Protein AF-A0A558DBM1-F1 (afdb_monomer_lite)

Radius of gyration: 22.98 Å; chains: 1; bounding box: 32×62×67 Å

Secondary structure (DSSP, 8-state):
-----SSS--EEEEEESS------GGG-EETTEE--HHHHHHHHHHTT-EEEEEE-SHHHHHHHHHHHHHTT--EEEGGGGS---HHHHHHHHHHHHHHHHHHHHHHHHH-TTSGGGSS-------HHHHHHHHHHHHHHHHHHHHHTT-

Sequence (150 aa):
MFSFRNNAVKNIIIFTDEPSNGDTTARGTVGGSAVTQSIVDGLLTTNNALYNAVLSGSSTITSIGPLATGHSGQVFNLSLFNTTNAAQITQFVTDFASAKLQETLTFCQLNPTLPECQGNNNVPEPGVLALLGIGIAGLGVLRRRKMTQA

Structure (mmCIF, N/CA/C/O backbone):
data_AF-A0A558DBM1-F1
#
_entry.id   AF-A0A558DBM1-F1
#
loop_
_atom_site.group_PDB
_atom_site.id
_atom_site.type_symbol
_atom_site.label_atom_id
_atom_site.label_alt_id
_atom_site.label_comp_id
_atom_site.label_asym_id
_atom_site.label_entity_id
_atom_site.label_seq_id
_atom_site.pdbx_PDB_ins_code
_atom_site.Cartn_x
_atom_site.Cartn_y
_atom_site.Cartn_z
_atom_site.occupancy
_atom_site.B_iso_or_equiv
_atom_site.auth_seq_id
_atom_site.auth_comp_id
_atom_site.auth_asym_id
_atom_site.auth_atom_id
_atom_site.pdbx_PDB_model_num
ATOM 1 N N . MET A 1 1 ? 11.749 -14.263 11.672 1.00 55.16 1 MET A N 1
ATOM 2 C CA . MET A 1 1 ? 10.408 -14.098 11.074 1.00 55.16 1 MET A CA 1
ATOM 3 C C . MET A 1 1 ? 9.699 -12.998 11.843 1.00 55.16 1 MET A C 1
ATOM 5 O O . MET A 1 1 ? 9.788 -13.001 13.066 1.00 55.16 1 MET A O 1
ATOM 9 N N . PHE A 1 2 ? 9.097 -12.025 11.157 1.00 58.81 2 PHE A N 1
ATOM 10 C CA . PHE A 1 2 ? 8.352 -10.959 11.829 1.00 58.81 2 PHE A CA 1
ATOM 11 C C . PHE A 1 2 ? 7.127 -11.555 12.532 1.00 58.81 2 PHE A C 1
ATOM 13 O O . PHE A 1 2 ? 6.432 -12.385 11.953 1.00 58.81 2 PHE A O 1
ATOM 20 N N . SER A 1 3 ? 6.894 -11.157 13.781 1.00 70.88 3 SER A N 1
ATOM 21 C CA . SER A 1 3 ? 5.700 -11.516 14.546 1.00 70.88 3 SER A CA 1
ATOM 22 C C . SER A 1 3 ? 4.968 -10.227 14.885 1.00 70.88 3 SER A C 1
ATOM 24 O O . SER A 1 3 ? 5.544 -9.326 15.496 1.00 70.88 3 SER A O 1
ATOM 26 N N . PHE A 1 4 ? 3.722 -10.119 14.435 1.00 76.25 4 PHE A N 1
ATOM 27 C CA . PHE A 1 4 ? 2.867 -8.973 14.714 1.00 76.25 4 PHE A CA 1
ATOM 28 C C . PHE A 1 4 ? 1.962 -9.293 15.898 1.00 76.25 4 PHE A C 1
ATOM 30 O O . PHE A 1 4 ? 1.571 -10.439 16.110 1.00 76.25 4 PHE A O 1
ATOM 37 N N . ARG A 1 5 ? 1.584 -8.268 16.663 1.00 79.88 5 ARG A N 1
ATOM 38 C CA . ARG A 1 5 ? 0.522 -8.430 17.658 1.00 79.88 5 ARG A CA 1
ATOM 39 C C . ARG A 1 5 ? -0.779 -8.766 16.928 1.00 79.88 5 ARG A C 1
ATOM 41 O O . ARG A 1 5 ? -1.096 -8.136 15.924 1.00 79.88 5 ARG A O 1
ATOM 48 N N . ASN A 1 6 ? -1.559 -9.691 17.482 1.00 76.50 6 ASN A N 1
ATOM 49 C CA . ASN A 1 6 ? -2.870 -10.068 16.930 1.00 76.50 6 ASN A CA 1
ATOM 50 C C . ASN A 1 6 ? -3.892 -8.924 16.946 1.00 76.50 6 ASN A C 1
ATOM 52 O O . ASN A 1 6 ? -4.935 -9.027 16.323 1.00 76.50 6 ASN A O 1
ATOM 56 N N . ASN A 1 7 ? -3.600 -7.870 17.698 1.00 82.06 7 ASN A N 1
ATOM 57 C CA . ASN A 1 7 ? -4.526 -6.815 18.050 1.00 82.06 7 ASN A CA 1
ATOM 58 C C . ASN A 1 7 ? -3.943 -5.450 17.674 1.00 82.06 7 ASN A C 1
ATOM 60 O O . ASN A 1 7 ? -3.707 -4.587 18.522 1.00 82.06 7 ASN A O 1
ATOM 64 N N . ALA A 1 8 ? -3.540 -5.341 16.415 1.00 84.25 8 ALA A N 1
ATOM 65 C CA . ALA A 1 8 ? -2.897 -4.164 15.869 1.00 84.25 8 ALA A CA 1
ATOM 66 C C . ALA A 1 8 ? -3.242 -4.031 14.389 1.00 84.25 8 ALA A C 1
ATOM 68 O O . ALA A 1 8 ? -3.238 -5.023 13.661 1.00 84.25 8 ALA A O 1
ATOM 69 N N . VAL A 1 9 ? -3.445 -2.790 13.950 1.00 86.81 9 VAL A N 1
ATOM 70 C CA . VAL A 1 9 ? -3.513 -2.462 12.526 1.00 86.81 9 VAL A CA 1
ATOM 71 C C . VAL A 1 9 ? -2.142 -2.734 11.913 1.00 86.81 9 VAL A C 1
ATOM 73 O O . VAL A 1 9 ? -1.135 -2.150 12.324 1.00 86.81 9 VAL A O 1
ATOM 76 N N . LYS A 1 10 ? -2.091 -3.644 10.941 1.00 88.69 10 LYS A N 1
ATOM 77 C CA . LYS A 1 10 ? -0.859 -3.992 10.226 1.00 88.69 10 LYS A CA 1
ATOM 78 C C . LYS A 1 10 ? -0.796 -3.149 8.970 1.00 88.69 10 LYS A C 1
ATOM 80 O O . LYS A 1 10 ? -1.698 -3.209 8.140 1.00 88.69 10 LYS A O 1
ATOM 85 N N . ASN A 1 11 ? 0.267 -2.368 8.845 1.00 89.56 11 ASN A N 1
ATOM 86 C CA . ASN A 1 11 ? 0.460 -1.488 7.710 1.00 89.56 11 ASN A CA 1
ATOM 87 C C . ASN A 1 11 ? 1.867 -1.677 7.145 1.00 89.56 11 ASN A C 1
ATOM 89 O O . ASN A 1 11 ? 2.855 -1.410 7.828 1.00 89.56 11 ASN A O 1
ATOM 93 N N . ILE A 1 12 ? 1.943 -2.195 5.924 1.00 92.56 12 ILE A N 1
ATOM 94 C CA . ILE A 1 12 ? 3.183 -2.567 5.251 1.00 92.56 12 ILE A CA 1
ATOM 95 C C . ILE A 1 12 ? 3.353 -1.666 4.034 1.00 92.56 12 ILE A C 1
ATOM 97 O O . ILE A 1 12 ? 2.405 -1.405 3.293 1.00 92.56 12 ILE A O 1
ATOM 101 N N . ILE A 1 13 ? 4.579 -1.190 3.832 1.00 94.75 13 ILE A N 1
ATOM 102 C CA . ILE A 1 13 ? 4.932 -0.352 2.692 1.00 94.75 13 ILE A CA 1
ATOM 103 C C . ILE A 1 13 ? 6.186 -0.928 2.057 1.00 94.75 13 ILE A C 1
ATOM 105 O O . ILE A 1 13 ? 7.207 -1.068 2.731 1.00 94.75 13 ILE A O 1
ATOM 109 N N . ILE A 1 14 ? 6.105 -1.270 0.775 1.00 93.94 14 ILE A N 1
ATOM 110 C CA . ILE A 1 14 ? 7.265 -1.703 -0.001 1.00 93.94 14 ILE A CA 1
ATOM 111 C C . ILE A 1 14 ? 7.814 -0.538 -0.820 1.00 93.94 14 ILE A C 1
ATOM 113 O O . ILE A 1 14 ? 7.053 0.221 -1.412 1.00 93.94 14 ILE A O 1
ATOM 117 N N . PHE A 1 15 ? 9.137 -0.416 -0.863 1.00 95.06 15 PHE A N 1
ATOM 118 C CA . PHE A 1 15 ? 9.854 0.512 -1.731 1.00 95.06 15 PHE A CA 1
ATOM 119 C C . PHE A 1 15 ? 10.758 -0.319 -2.624 1.00 95.06 15 PHE A C 1
ATOM 121 O O . PHE A 1 15 ? 11.657 -0.992 -2.116 1.00 95.06 15 PHE A O 1
ATOM 128 N N . THR A 1 16 ? 10.501 -0.321 -3.928 1.00 94.12 16 THR A N 1
ATOM 129 C CA . THR A 1 16 ? 11.351 -1.048 -4.871 1.00 94.12 16 THR A CA 1
ATOM 130 C C . THR A 1 16 ? 11.157 -0.557 -6.298 1.00 94.12 16 THR A C 1
ATOM 132 O O . THR A 1 16 ? 10.055 -0.211 -6.718 1.00 94.12 16 THR A O 1
ATOM 135 N N . ASP A 1 17 ? 12.248 -0.528 -7.042 1.00 94.19 17 ASP A N 1
ATOM 136 C CA . ASP A 1 17 ? 12.300 -0.310 -8.480 1.00 94.19 17 ASP A CA 1
ATOM 137 C C . ASP A 1 17 ? 12.358 -1.623 -9.273 1.00 94.19 17 ASP A C 1
ATOM 139 O O . ASP A 1 17 ? 12.294 -1.585 -10.499 1.00 94.19 17 ASP A O 1
ATOM 143 N N . GLU A 1 18 ? 12.375 -2.778 -8.603 1.00 93.50 18 GLU A N 1
ATOM 144 C CA . GLU A 1 18 ? 12.559 -4.094 -9.218 1.00 93.50 18 GLU A CA 1
ATOM 145 C C . GLU A 1 18 ? 11.310 -4.986 -9.075 1.00 93.50 18 GLU A C 1
ATOM 147 O O . GLU A 1 18 ? 10.688 -5.026 -8.007 1.00 93.50 18 GLU A O 1
ATOM 152 N N . PRO A 1 19 ? 10.924 -5.741 -10.123 1.00 91.31 19 PRO A N 1
ATOM 153 C CA . PRO A 1 19 ? 9.845 -6.717 -10.024 1.00 91.31 19 PRO A CA 1
ATOM 154 C C . PRO A 1 19 ? 10.264 -7.912 -9.155 1.00 91.31 19 PRO A C 1
ATOM 156 O O . PRO A 1 19 ? 11.452 -8.139 -8.907 1.00 91.31 19 PRO A O 1
ATOM 159 N N . SER A 1 20 ? 9.297 -8.748 -8.753 1.00 85.56 20 SER A N 1
ATOM 160 C CA . SER A 1 20 ? 9.654 -10.054 -8.182 1.00 85.56 20 SER A CA 1
ATOM 161 C C . SER A 1 20 ? 10.447 -10.869 -9.214 1.00 85.56 20 SER A C 1
ATOM 163 O O . SER A 1 20 ? 10.029 -11.011 -10.365 1.00 85.56 20 SER A O 1
ATOM 165 N N . ASN A 1 21 ? 11.614 -11.388 -8.819 1.00 76.50 21 ASN A N 1
ATOM 166 C CA . ASN A 1 21 ? 12.605 -11.968 -9.730 1.00 76.50 21 ASN A CA 1
ATOM 167 C C . ASN A 1 21 ? 12.955 -13.435 -9.425 1.00 76.50 21 ASN A C 1
ATOM 169 O O . ASN A 1 21 ? 14.112 -13.855 -9.508 1.00 76.50 21 ASN A O 1
ATOM 173 N N . GLY A 1 22 ? 11.935 -14.243 -9.140 1.00 64.31 22 GLY A N 1
ATOM 174 C CA . GLY A 1 22 ? 12.073 -15.692 -9.014 1.00 64.31 22 GLY A CA 1
ATOM 175 C C . GLY A 1 22 ? 11.942 -16.136 -7.571 1.00 64.31 22 GLY A C 1
ATOM 176 O O . GLY A 1 22 ? 12.935 -16.425 -6.892 1.00 64.31 22 GLY A O 1
ATOM 177 N N . ASP A 1 23 ? 10.681 -16.215 -7.152 1.00 76.56 23 ASP A N 1
ATOM 178 C CA . ASP A 1 23 ? 10.209 -16.788 -5.900 1.00 76.56 23 ASP A CA 1
ATOM 179 C C . ASP A 1 23 ? 10.691 -18.242 -5.811 1.00 76.56 23 ASP A C 1
ATOM 181 O O . ASP A 1 23 ? 10.055 -19.183 -6.283 1.00 76.56 23 ASP A O 1
ATOM 185 N N . THR A 1 24 ? 11.881 -18.423 -5.246 1.00 85.94 24 THR A N 1
ATOM 186 C CA . THR A 1 24 ? 12.539 -19.718 -5.067 1.00 85.94 24 THR A CA 1
ATOM 187 C C . THR A 1 24 ? 12.673 -20.003 -3.584 1.00 85.94 24 THR A C 1
ATOM 189 O O . THR A 1 24 ? 12.835 -19.093 -2.771 1.00 85.94 24 THR A O 1
ATOM 192 N N . THR A 1 25 ? 12.667 -21.282 -3.217 1.00 86.25 25 THR A N 1
ATOM 193 C CA . THR A 1 25 ? 12.829 -21.700 -1.817 1.00 86.25 25 THR A CA 1
ATOM 194 C C . THR A 1 25 ? 14.162 -21.238 -1.222 1.00 86.25 25 THR A C 1
ATOM 196 O O . THR A 1 25 ? 14.245 -20.985 -0.023 1.00 86.25 25 THR A O 1
ATOM 199 N N . ALA A 1 26 ? 15.185 -21.045 -2.062 1.00 85.56 26 ALA A N 1
ATOM 200 C CA . ALA A 1 26 ? 16.486 -20.507 -1.670 1.00 85.56 26 ALA A CA 1
ATOM 201 C C . ALA A 1 26 ? 16.434 -19.042 -1.192 1.00 85.56 26 ALA A C 1
ATOM 203 O O . ALA A 1 26 ? 17.294 -18.627 -0.419 1.00 85.56 26 ALA A O 1
ATOM 204 N N . ARG A 1 27 ? 15.442 -18.257 -1.635 1.00 81.25 27 ARG A N 1
ATOM 205 C CA . ARG A 1 27 ? 15.264 -16.841 -1.259 1.00 81.25 27 ARG A CA 1
ATOM 206 C C . ARG A 1 27 ? 14.294 -16.644 -0.092 1.00 81.25 27 ARG A C 1
ATOM 208 O O . ARG A 1 27 ? 14.179 -15.540 0.430 1.00 81.25 27 ARG A O 1
ATOM 215 N N . GLY A 1 28 ? 13.620 -17.709 0.329 1.00 83.06 28 GLY A N 1
ATOM 216 C CA . GLY A 1 28 ? 12.681 -17.701 1.441 1.00 83.06 28 GLY A CA 1
ATOM 217 C C . GLY A 1 28 ? 11.563 -18.708 1.228 1.00 83.06 28 GLY A C 1
ATOM 218 O O . GLY A 1 28 ? 11.233 -19.070 0.098 1.00 83.06 28 GLY A O 1
ATOM 219 N N . THR A 1 29 ? 10.961 -19.155 2.329 1.00 86.81 29 THR A N 1
ATOM 220 C CA . THR A 1 29 ? 9.786 -20.024 2.272 1.00 86.81 29 THR A CA 1
ATOM 221 C C . THR A 1 29 ? 8.715 -19.621 3.272 1.00 86.81 29 THR A C 1
ATOM 223 O O . THR A 1 29 ? 9.009 -19.100 4.349 1.00 86.81 29 THR A O 1
ATOM 226 N N . VAL A 1 30 ? 7.465 -19.908 2.918 1.00 85.56 30 VAL A N 1
ATOM 227 C CA . VAL A 1 30 ? 6.305 -19.892 3.816 1.00 85.56 30 VAL A CA 1
ATOM 228 C C . VAL A 1 30 ? 5.699 -21.288 3.754 1.00 85.56 30 VAL A C 1
ATOM 230 O O . VAL A 1 30 ? 5.342 -21.767 2.680 1.00 85.56 30 VAL A O 1
ATOM 233 N N . GLY A 1 31 ? 5.666 -21.990 4.889 1.00 85.62 31 GLY A N 1
ATOM 234 C CA . GLY A 1 31 ? 5.221 -23.389 4.923 1.00 85.62 31 GLY A CA 1
ATOM 235 C C . GLY A 1 31 ? 6.060 -24.324 4.038 1.00 85.62 31 GLY A C 1
ATOM 236 O O . GLY A 1 31 ? 5.526 -25.270 3.472 1.00 85.62 31 GLY A O 1
ATOM 237 N N . GLY A 1 32 ? 7.354 -24.030 3.854 1.00 86.75 32 GLY A N 1
ATOM 238 C CA . GLY A 1 32 ? 8.263 -24.811 3.003 1.00 86.75 32 GLY A CA 1
ATOM 239 C C . GLY A 1 32 ? 8.134 -24.555 1.495 1.00 86.75 32 GLY A C 1
ATOM 240 O O . GLY A 1 32 ? 8.963 -25.040 0.730 1.00 86.75 32 GLY A O 1
ATOM 241 N N . SER A 1 33 ? 7.153 -23.758 1.063 1.00 88.31 33 SER A N 1
ATOM 242 C CA . SER A 1 33 ? 6.980 -23.354 -0.338 1.00 88.31 33 SER A CA 1
ATOM 243 C C . SER A 1 33 ? 7.671 -22.025 -0.614 1.00 88.31 33 SER A C 1
ATOM 245 O O . SER A 1 33 ? 7.741 -21.171 0.270 1.00 88.31 33 SER A O 1
ATOM 247 N N . ALA A 1 34 ? 8.171 -21.837 -1.835 1.00 89.81 34 ALA A N 1
ATOM 248 C CA . ALA A 1 34 ? 8.728 -20.558 -2.259 1.00 89.81 34 ALA A CA 1
ATOM 249 C C . ALA A 1 34 ? 7.677 -19.441 -2.163 1.00 89.81 34 ALA A C 1
ATOM 251 O O . ALA A 1 34 ? 6.496 -19.689 -2.393 1.00 89.81 34 ALA A O 1
ATOM 252 N N . VAL A 1 35 ? 8.095 -18.227 -1.804 1.00 88.44 35 VAL A N 1
ATOM 253 C CA . VAL A 1 35 ? 7.177 -17.114 -1.511 1.00 88.44 35 VAL A CA 1
ATOM 254 C C . VAL A 1 35 ? 6.633 -16.509 -2.799 1.00 88.44 35 VAL A C 1
ATOM 256 O O . VAL A 1 35 ? 7.181 -15.539 -3.294 1.00 88.44 35 VAL A O 1
ATOM 259 N N . THR A 1 36 ? 5.562 -17.080 -3.343 1.00 87.81 36 THR A N 1
ATOM 260 C CA . THR A 1 36 ? 4.906 -16.546 -4.542 1.00 87.81 36 THR A CA 1
ATOM 261 C C . THR A 1 36 ? 4.065 -15.309 -4.240 1.00 87.81 36 THR A C 1
ATOM 263 O O . THR A 1 36 ? 3.618 -15.108 -3.108 1.00 87.81 36 THR A O 1
ATOM 266 N N . GLN A 1 37 ? 3.743 -14.523 -5.270 1.00 87.12 37 GLN A N 1
ATOM 267 C CA . GLN A 1 37 ? 2.784 -13.418 -5.150 1.00 87.12 37 GLN A CA 1
ATOM 268 C C . GLN A 1 37 ? 1.443 -13.857 -4.534 1.00 87.12 37 GLN A C 1
ATOM 270 O O . GLN A 1 37 ? 0.914 -13.156 -3.679 1.00 87.12 37 GLN A O 1
ATOM 275 N N . SER A 1 38 ? 0.926 -15.037 -4.895 1.00 89.25 38 SER A N 1
ATOM 276 C CA . SER A 1 38 ? -0.311 -15.585 -4.314 1.00 89.25 38 SER A CA 1
ATOM 277 C C . SER A 1 38 ? -0.174 -15.919 -2.824 1.00 89.25 38 SER A C 1
ATOM 279 O O . SER A 1 38 ? -1.123 -15.745 -2.063 1.00 89.25 38 SER A O 1
ATOM 281 N N . ILE A 1 39 ? 1.004 -16.367 -2.383 1.00 90.56 39 ILE A N 1
ATOM 282 C CA . ILE A 1 39 ? 1.269 -16.590 -0.958 1.00 90.56 39 ILE A CA 1
ATOM 283 C C . ILE A 1 39 ? 1.295 -15.256 -0.211 1.00 90.56 39 ILE A C 1
ATOM 285 O O . ILE A 1 39 ? 0.717 -15.159 0.868 1.00 90.56 39 ILE A O 1
ATOM 289 N N . VAL A 1 40 ? 1.935 -14.227 -0.773 1.00 90.81 40 VAL A N 1
ATOM 290 C CA . VAL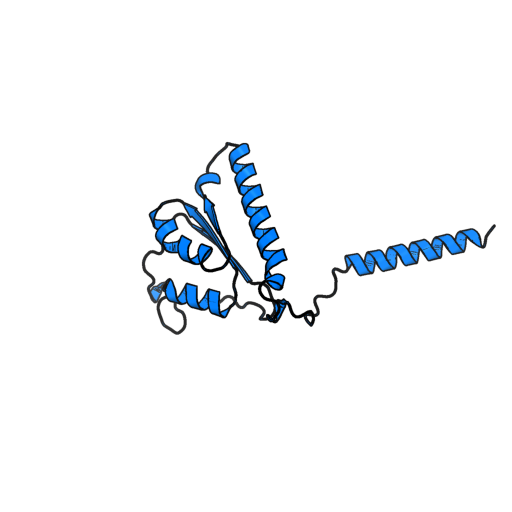 A 1 40 ? 1.943 -12.884 -0.171 1.00 90.81 40 VAL A CA 1
ATOM 291 C C . VAL A 1 40 ? 0.522 -12.328 -0.083 1.00 90.81 40 VAL A C 1
ATOM 293 O O . VAL A 1 40 ? 0.120 -11.880 0.986 1.00 90.81 40 VAL A O 1
ATOM 296 N N . ASP A 1 41 ? -0.251 -12.429 -1.161 1.00 92.75 41 ASP A N 1
ATOM 297 C CA . ASP A 1 41 ? -1.662 -12.038 -1.232 1.00 92.75 41 ASP A CA 1
ATOM 298 C C . ASP A 1 41 ? -2.505 -12.723 -0.139 1.00 92.75 41 ASP A C 1
ATOM 300 O O . ASP A 1 41 ? -3.130 -12.063 0.693 1.00 92.75 41 ASP A O 1
ATOM 304 N N . GLY A 1 42 ? -2.411 -14.052 -0.033 1.00 92.50 42 GLY A N 1
ATOM 305 C CA . GLY A 1 42 ? -3.106 -14.816 1.003 1.00 92.50 42 GLY A CA 1
ATOM 306 C C . GLY A 1 42 ? -2.670 -14.451 2.426 1.00 92.50 42 GLY A C 1
ATOM 307 O O . GLY A 1 42 ? -3.502 -14.404 3.336 1.00 92.50 42 GLY A O 1
ATOM 308 N N . LEU A 1 43 ? -1.383 -14.152 2.642 1.00 90.38 43 LEU A N 1
ATOM 309 C CA . LEU A 1 43 ? -0.877 -13.698 3.939 1.00 90.38 43 LEU A CA 1
ATOM 310 C C . LEU A 1 43 ? -1.412 -12.315 4.310 1.00 90.38 43 LEU A C 1
ATOM 312 O O . LEU A 1 43 ? -1.792 -12.120 5.466 1.00 90.38 43 LEU A O 1
ATOM 316 N N . LEU A 1 44 ? -1.448 -11.375 3.364 1.00 91.69 44 LEU A N 1
ATOM 317 C CA . LEU A 1 44 ? -1.996 -10.036 3.572 1.00 91.69 44 LEU A CA 1
ATOM 318 C C . LEU A 1 44 ? -3.494 -10.111 3.900 1.00 91.69 44 LEU A C 1
ATOM 320 O O . LEU A 1 44 ? -3.917 -9.542 4.908 1.00 91.69 44 LEU A O 1
ATOM 324 N N . THR A 1 45 ? -4.251 -10.909 3.142 1.00 91.56 45 THR A N 1
ATOM 325 C CA . THR A 1 45 ? -5.680 -11.172 3.378 1.00 91.56 45 THR A CA 1
ATOM 326 C C . THR A 1 45 ? -5.924 -11.794 4.753 1.00 91.56 45 THR A C 1
ATOM 328 O O . THR A 1 45 ? -6.696 -11.267 5.551 1.00 91.56 45 THR A O 1
ATOM 331 N N . THR A 1 46 ? -5.217 -12.879 5.087 1.00 89.31 46 THR A N 1
ATOM 332 C CA . THR A 1 46 ? -5.370 -13.579 6.380 1.00 89.31 46 THR A CA 1
ATOM 333 C C . THR A 1 46 ? -5.085 -12.658 7.565 1.00 89.31 46 THR A C 1
ATOM 335 O O . THR A 1 46 ? -5.635 -12.827 8.651 1.00 89.31 46 THR A O 1
ATOM 338 N N . ASN A 1 47 ? -4.201 -11.679 7.373 1.00 86.69 47 ASN A N 1
ATOM 339 C CA . ASN A 1 47 ? -3.791 -10.763 8.422 1.00 86.69 47 ASN A CA 1
ATOM 340 C C . ASN A 1 47 ? -4.564 -9.446 8.451 1.00 86.69 47 ASN A C 1
ATOM 342 O O . ASN A 1 47 ? -4.255 -8.642 9.334 1.00 86.69 47 ASN A O 1
ATOM 346 N N . ASN A 1 48 ? -5.503 -9.233 7.526 1.00 87.12 48 ASN A N 1
ATOM 347 C CA . ASN A 1 48 ? -6.148 -7.949 7.261 1.00 87.12 48 ASN A CA 1
ATOM 348 C C . ASN A 1 48 ? -5.143 -6.783 7.198 1.00 87.12 48 ASN A C 1
ATOM 350 O O . ASN A 1 48 ? -5.308 -5.744 7.839 1.00 87.12 48 ASN A O 1
ATOM 354 N N . ALA A 1 49 ? -4.029 -7.005 6.498 1.00 90.25 49 ALA A N 1
ATOM 355 C CA . ALA A 1 49 ? -2.938 -6.046 6.431 1.00 90.25 49 ALA A CA 1
ATOM 356 C C . ALA A 1 49 ? -3.179 -5.013 5.327 1.00 90.25 49 ALA A C 1
ATOM 358 O O . ALA A 1 49 ? -3.455 -5.369 4.185 1.00 90.25 49 ALA A O 1
ATOM 359 N N . LEU A 1 50 ? -2.984 -3.739 5.661 1.00 92.88 50 LEU A N 1
ATOM 360 C CA . LEU A 1 50 ? -2.877 -2.663 4.683 1.00 92.88 50 LEU A CA 1
ATOM 361 C C . LEU A 1 50 ? -1.536 -2.784 3.958 1.00 92.88 50 LEU A C 1
ATOM 363 O O . LEU A 1 50 ? -0.491 -2.889 4.611 1.00 92.88 50 LEU A O 1
ATOM 367 N N . TYR A 1 51 ? -1.551 -2.733 2.627 1.00 95.00 51 TYR A N 1
ATOM 368 C CA . TYR A 1 51 ? -0.336 -2.835 1.819 1.00 95.00 51 TYR A CA 1
ATOM 369 C C . TYR A 1 51 ? -0.242 -1.691 0.818 1.00 95.00 51 TYR A C 1
ATOM 371 O O . TYR A 1 51 ? -1.071 -1.557 -0.072 1.00 95.00 51 TYR A O 1
ATOM 379 N N . ASN A 1 52 ? 0.785 -0.861 0.954 1.00 96.38 52 ASN A N 1
ATOM 380 C CA . ASN A 1 52 ? 1.093 0.208 0.010 1.00 96.38 52 ASN A CA 1
ATOM 381 C C . ASN A 1 52 ? 2.409 -0.076 -0.702 1.00 96.38 52 ASN A C 1
ATOM 383 O O . ASN A 1 52 ? 3.301 -0.725 -0.153 1.00 96.38 52 ASN A O 1
ATOM 387 N N . ALA A 1 53 ? 2.555 0.453 -1.909 1.00 96.56 53 ALA A N 1
ATOM 388 C CA . ALA A 1 53 ? 3.756 0.251 -2.698 1.00 96.56 53 ALA A CA 1
ATOM 389 C C . ALA A 1 53 ? 4.272 1.576 -3.249 1.00 96.56 53 ALA A C 1
ATOM 391 O O . ALA A 1 53 ? 3.515 2.376 -3.782 1.00 96.56 53 ALA A O 1
ATOM 392 N N . VAL A 1 54 ? 5.571 1.811 -3.132 1.00 96.19 54 VAL A N 1
ATOM 393 C CA . VAL A 1 54 ? 6.269 2.937 -3.745 1.00 96.19 54 VAL A CA 1
ATOM 394 C C . VAL A 1 54 ? 7.186 2.351 -4.806 1.00 96.19 54 VAL A C 1
ATOM 396 O O . VAL A 1 54 ? 8.218 1.760 -4.487 1.00 96.19 54 VAL A O 1
ATOM 399 N N . LEU A 1 55 ? 6.751 2.446 -6.061 1.00 96.44 55 LEU A N 1
ATOM 400 C CA . LEU A 1 55 ? 7.305 1.690 -7.181 1.00 96.44 55 LEU A CA 1
ATOM 401 C C . LEU A 1 55 ? 7.732 2.610 -8.323 1.00 96.44 55 LEU A C 1
ATOM 403 O O . LEU A 1 55 ? 7.181 3.696 -8.512 1.00 96.44 55 LEU A O 1
ATOM 407 N N . SER A 1 56 ? 8.674 2.144 -9.134 1.00 94.94 56 SER A N 1
ATOM 408 C CA . SER A 1 56 ? 9.000 2.745 -10.430 1.00 94.94 56 SER A CA 1
ATOM 409 C C . SER A 1 56 ? 9.179 1.672 -11.494 1.00 94.94 56 SER A C 1
ATOM 411 O O . SER A 1 56 ? 9.615 0.568 -11.193 1.00 94.94 56 SER A O 1
ATOM 413 N N . GLY A 1 57 ? 8.876 2.019 -12.746 1.00 94.81 57 GLY A N 1
ATOM 414 C CA . GLY A 1 57 ? 8.968 1.095 -13.877 1.00 94.81 57 GLY A CA 1
ATOM 415 C C . GLY A 1 57 ? 7.708 0.245 -14.061 1.00 94.81 57 GLY A C 1
ATOM 416 O O . GLY A 1 57 ? 7.076 -0.208 -13.107 1.00 94.81 57 GLY A O 1
ATOM 417 N N . SER A 1 58 ? 7.315 0.033 -15.318 1.00 95.56 58 SER A N 1
ATOM 418 C CA . SER A 1 58 ? 6.075 -0.673 -15.668 1.00 95.56 58 SER A CA 1
ATOM 419 C C . SER A 1 58 ? 6.091 -2.153 -15.275 1.00 95.56 58 SER A C 1
ATOM 421 O O . SER A 1 58 ? 5.066 -2.673 -14.835 1.00 95.56 58 SER A O 1
ATOM 423 N N . SER A 1 59 ? 7.239 -2.826 -15.386 1.00 94.75 59 SER A N 1
ATOM 424 C CA . SER A 1 59 ? 7.424 -4.224 -14.972 1.00 94.75 59 SER A CA 1
ATOM 425 C C . SER A 1 59 ? 7.194 -4.401 -13.471 1.00 94.75 59 SER A C 1
ATOM 427 O O . SER A 1 59 ? 6.415 -5.259 -13.058 1.00 94.75 59 SER A O 1
ATOM 429 N N . THR A 1 60 ? 7.812 -3.545 -12.661 1.00 95.62 60 THR A N 1
ATOM 430 C CA . THR A 1 60 ? 7.691 -3.539 -11.201 1.00 95.62 60 THR A CA 1
ATOM 431 C C . THR A 1 60 ? 6.264 -3.237 -10.759 1.00 95.62 60 THR A C 1
ATOM 433 O O . THR A 1 60 ? 5.703 -3.964 -9.938 1.00 95.62 60 THR A O 1
ATOM 436 N N . ILE A 1 61 ? 5.625 -2.228 -11.366 1.00 95.81 61 ILE A N 1
ATOM 437 C CA . ILE A 1 61 ? 4.216 -1.901 -11.100 1.00 95.81 61 ILE A CA 1
ATOM 438 C C . ILE A 1 61 ? 3.302 -3.075 -11.468 1.00 95.81 61 ILE A C 1
ATOM 440 O O . ILE A 1 61 ? 2.404 -3.399 -10.700 1.00 95.81 61 ILE A O 1
ATOM 444 N N . THR A 1 62 ? 3.540 -3.751 -12.592 1.00 95.12 62 THR A N 1
ATOM 445 C CA . THR A 1 62 ? 2.736 -4.919 -12.996 1.00 95.12 62 THR A CA 1
ATOM 446 C C . THR A 1 62 ? 2.910 -6.090 -12.027 1.00 95.12 62 THR A C 1
ATOM 448 O O . THR A 1 62 ? 1.947 -6.790 -11.729 1.00 95.12 62 THR A O 1
ATOM 451 N N . SER A 1 63 ? 4.125 -6.289 -11.509 1.00 93.38 63 SER A N 1
ATOM 452 C CA . SER A 1 63 ? 4.442 -7.382 -10.588 1.00 93.38 63 SER A CA 1
ATOM 453 C C . SER A 1 63 ? 3.879 -7.160 -9.180 1.00 93.38 63 SER A C 1
ATOM 455 O O . SER A 1 63 ? 3.325 -8.086 -8.597 1.00 93.38 63 SER A O 1
ATOM 457 N N . ILE A 1 64 ? 4.008 -5.954 -8.622 1.00 94.50 64 ILE A N 1
ATOM 458 C CA . ILE A 1 64 ? 3.744 -5.695 -7.193 1.00 94.50 64 ILE A CA 1
ATOM 459 C C . ILE A 1 64 ? 2.508 -4.814 -6.985 1.00 94.50 64 ILE A C 1
ATOM 461 O O . ILE A 1 64 ? 1.806 -4.955 -5.985 1.00 94.50 64 ILE A O 1
ATOM 465 N N . GLY A 1 65 ? 2.195 -3.933 -7.937 1.00 96.31 65 GLY A N 1
ATOM 466 C CA . GLY A 1 65 ? 1.075 -2.994 -7.853 1.00 96.31 65 GLY A CA 1
ATOM 467 C C . GLY A 1 65 ? -0.279 -3.639 -7.530 1.00 96.31 65 GLY A C 1
ATOM 468 O O . GLY A 1 65 ? -0.971 -3.109 -6.659 1.00 96.31 65 GLY A O 1
ATOM 469 N N . PRO A 1 66 ? -0.644 -4.796 -8.125 1.00 95.81 66 PRO A N 1
ATOM 470 C CA . PRO A 1 66 ? -1.889 -5.487 -7.789 1.00 95.81 66 PRO A CA 1
ATOM 471 C C . PRO A 1 66 ? -2.015 -5.889 -6.313 1.00 95.81 66 PRO A C 1
ATOM 473 O O . PRO A 1 66 ? -3.124 -5.898 -5.788 1.00 95.81 66 PRO A O 1
ATOM 476 N N . LEU A 1 67 ? -0.904 -6.175 -5.616 1.00 95.25 67 LEU A N 1
ATOM 477 C CA . LEU A 1 67 ? -0.949 -6.468 -4.178 1.00 95.25 67 LEU A CA 1
ATOM 478 C C . LEU A 1 67 ? -1.367 -5.235 -3.369 1.00 95.25 67 LEU A C 1
ATOM 480 O O . LEU A 1 67 ? -2.092 -5.375 -2.389 1.00 95.25 67 LEU A O 1
ATOM 484 N N . ALA A 1 68 ? -0.935 -4.037 -3.778 1.00 96.00 68 ALA A N 1
ATOM 485 C CA . ALA A 1 68 ? -1.295 -2.794 -3.099 1.00 96.00 68 ALA A CA 1
ATOM 486 C C . ALA A 1 68 ? -2.756 -2.422 -3.323 1.00 96.00 68 ALA A C 1
ATOM 488 O O . ALA A 1 68 ? -3.498 -2.213 -2.363 1.00 96.00 68 ALA A O 1
ATOM 489 N N . THR A 1 69 ? -3.196 -2.416 -4.580 1.00 95.25 69 THR A N 1
ATOM 490 C CA . THR A 1 69 ? -4.586 -2.081 -4.907 1.00 95.25 69 THR A CA 1
ATOM 491 C C . THR A 1 69 ? -5.578 -3.141 -4.421 1.00 95.25 69 THR A C 1
ATOM 493 O O . THR A 1 69 ? -6.730 -2.806 -4.152 1.00 95.25 69 THR A O 1
ATOM 496 N N . GLY A 1 70 ? -5.140 -4.394 -4.247 1.00 94.50 70 GLY A N 1
ATOM 497 C CA . GLY A 1 70 ? -5.934 -5.479 -3.664 1.00 94.50 70 GLY A CA 1
ATOM 498 C C . GLY A 1 70 ? -6.088 -5.431 -2.138 1.00 94.50 70 GLY A C 1
ATOM 499 O O . GLY A 1 70 ? -7.016 -6.037 -1.614 1.00 94.50 70 GLY A O 1
ATOM 500 N N . HIS A 1 71 ? -5.238 -4.687 -1.418 1.00 93.44 71 HIS A N 1
ATOM 501 C CA . HIS A 1 71 ? -5.205 -4.663 0.056 1.00 93.44 71 HIS A CA 1
ATOM 502 C C . HIS A 1 71 ? -5.326 -3.248 0.628 1.00 93.44 71 HIS A C 1
ATOM 504 O O . HIS A 1 71 ? -4.574 -2.838 1.519 1.00 93.44 71 HIS A O 1
ATOM 510 N N . SER A 1 72 ? -6.292 -2.498 0.090 1.00 90.44 72 SER A N 1
ATOM 511 C CA . SER A 1 72 ? -6.691 -1.167 0.572 1.00 90.44 72 SER A CA 1
ATOM 512 C C . SER A 1 72 ? -5.556 -0.139 0.645 1.00 90.44 72 SER A C 1
ATOM 514 O O . SER A 1 72 ? -5.651 0.815 1.415 1.00 90.44 72 SER A O 1
ATOM 516 N N . GLY A 1 73 ? -4.501 -0.313 -0.151 1.00 92.94 73 GLY A N 1
ATOM 517 C CA . GLY A 1 73 ? -3.450 0.678 -0.317 1.00 92.94 73 GLY A CA 1
ATOM 518 C C . GLY A 1 73 ? -3.325 1.152 -1.756 1.00 92.94 73 GLY A C 1
ATOM 519 O O . GLY A 1 73 ? -4.177 0.906 -2.613 1.00 92.94 73 GLY A O 1
ATOM 520 N N . GLN A 1 74 ? -2.256 1.897 -2.009 1.00 95.12 74 GLN A N 1
ATOM 521 C CA . GLN A 1 74 ? -2.035 2.605 -3.262 1.00 95.12 74 GLN A CA 1
ATOM 522 C C . GLN A 1 74 ? -0.615 2.378 -3.780 1.00 95.12 74 GLN A C 1
ATOM 524 O O . GLN A 1 74 ? 0.281 1.941 -3.048 1.00 95.12 74 GLN A O 1
ATOM 529 N N . VAL A 1 75 ? -0.421 2.686 -5.063 1.00 96.31 75 VAL A N 1
ATOM 530 C CA . VAL A 1 75 ? 0.897 2.715 -5.698 1.00 96.31 75 VAL A CA 1
ATOM 531 C C . VAL A 1 75 ? 1.345 4.166 -5.834 1.00 96.31 75 VAL A C 1
ATOM 533 O O . VAL A 1 75 ? 0.714 4.950 -6.538 1.00 96.31 75 VAL A O 1
ATOM 536 N N . PHE A 1 76 ? 2.455 4.510 -5.192 1.00 95.25 76 PHE A N 1
ATOM 537 C CA . PHE A 1 76 ? 3.105 5.810 -5.299 1.00 95.25 76 PHE A CA 1
ATOM 538 C C . PHE A 1 76 ? 4.332 5.727 -6.205 1.00 95.25 76 PHE A C 1
ATOM 540 O O . PHE A 1 76 ? 4.976 4.685 -6.317 1.00 95.25 76 PHE A O 1
ATOM 547 N N . ASN A 1 77 ? 4.678 6.845 -6.840 1.00 92.12 77 ASN A N 1
ATOM 548 C CA . ASN A 1 77 ? 5.782 6.902 -7.790 1.00 92.12 77 ASN A CA 1
ATOM 549 C C . ASN A 1 77 ? 7.134 7.093 -7.080 1.00 92.12 77 ASN A C 1
ATOM 551 O O . ASN A 1 77 ? 7.431 8.182 -6.588 1.00 92.12 77 ASN A O 1
ATOM 555 N N . LEU A 1 78 ? 7.973 6.055 -7.093 1.00 92.25 78 LEU A N 1
AT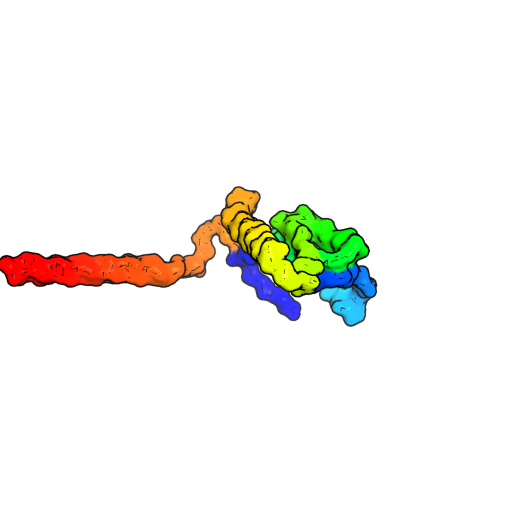OM 556 C CA . LEU A 1 78 ? 9.321 6.073 -6.517 1.00 92.25 78 LEU A CA 1
ATOM 557 C C . LEU A 1 78 ? 10.259 7.066 -7.219 1.00 92.25 78 LEU A C 1
ATOM 559 O O . LEU A 1 78 ? 11.160 7.614 -6.587 1.00 92.25 78 LEU A O 1
ATOM 563 N N . SER A 1 79 ? 10.037 7.373 -8.502 1.00 88.81 79 SER A N 1
ATOM 564 C CA . SER A 1 79 ? 10.878 8.322 -9.245 1.00 88.81 79 SER A CA 1
ATOM 565 C C . SER A 1 79 ? 10.839 9.742 -8.666 1.00 88.81 79 SER A C 1
ATOM 567 O O . SER A 1 79 ? 11.744 10.530 -8.932 1.00 88.81 79 SER A O 1
ATOM 569 N N . LEU A 1 80 ? 9.847 10.063 -7.826 1.00 86.06 80 LEU A N 1
ATOM 570 C CA . LEU A 1 80 ? 9.764 11.341 -7.112 1.00 86.06 80 LEU A CA 1
ATOM 571 C C . LEU A 1 80 ? 10.808 11.485 -5.992 1.00 86.06 80 LEU A C 1
ATOM 573 O O . LEU A 1 80 ? 10.946 12.569 -5.435 1.00 86.06 80 LEU A O 1
ATOM 577 N N . PHE A 1 81 ? 11.573 10.436 -5.676 1.00 83.94 81 PHE A N 1
ATOM 578 C CA . PHE A 1 81 ? 12.725 10.530 -4.769 1.00 83.94 81 PHE A CA 1
ATOM 579 C C . PHE A 1 81 ? 13.995 11.000 -5.479 1.00 83.94 81 PHE A C 1
ATOM 581 O O . PHE A 1 81 ? 14.921 11.477 -4.828 1.00 83.94 81 PHE A O 1
ATOM 588 N N . ASN A 1 82 ? 14.034 10.904 -6.809 1.00 84.94 82 ASN A N 1
ATOM 589 C CA . ASN A 1 82 ? 15.171 11.302 -7.631 1.00 84.94 82 ASN A CA 1
ATOM 590 C C . ASN A 1 82 ? 14.865 12.587 -8.420 1.00 84.94 82 ASN A C 1
ATOM 592 O O . ASN A 1 82 ? 15.071 12.666 -9.629 1.00 84.94 82 ASN A O 1
ATOM 596 N N . THR A 1 83 ? 14.308 13.590 -7.741 1.00 84.94 83 THR A N 1
ATOM 597 C CA . THR A 1 83 ? 14.038 14.921 -8.303 1.00 84.94 83 THR A CA 1
ATOM 598 C C . THR A 1 83 ? 14.489 15.995 -7.322 1.00 84.94 83 THR A C 1
ATOM 600 O O . THR A 1 83 ? 14.451 15.803 -6.111 1.00 84.94 83 THR A O 1
ATOM 603 N N . THR A 1 84 ? 14.904 17.149 -7.837 1.00 89.00 84 THR A N 1
ATOM 604 C CA . THR A 1 84 ? 15.175 18.355 -7.035 1.00 89.00 84 THR A CA 1
ATOM 605 C C . THR A 1 84 ? 13.998 19.330 -7.048 1.00 89.00 8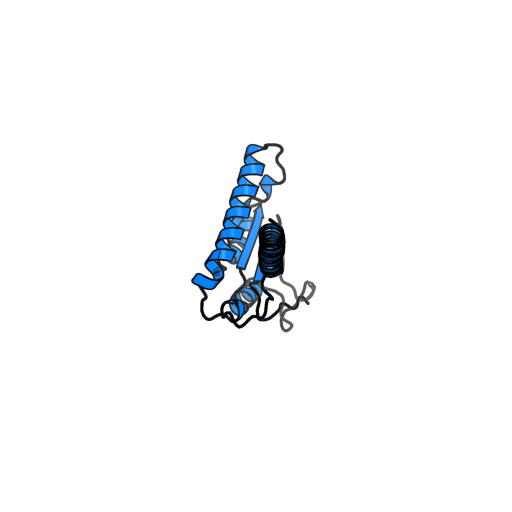4 THR A C 1
ATOM 607 O O . THR A 1 84 ? 14.050 20.388 -6.421 1.00 89.00 84 THR A O 1
ATOM 610 N N . ASN A 1 85 ? 12.916 18.993 -7.756 1.00 91.88 85 ASN A N 1
ATOM 611 C CA . ASN A 1 85 ? 11.733 19.832 -7.840 1.00 91.88 85 ASN A CA 1
ATOM 612 C C . ASN A 1 85 ? 10.937 19.773 -6.526 1.00 91.88 85 ASN A C 1
ATOM 614 O O . ASN A 1 85 ? 10.232 18.803 -6.243 1.00 91.88 85 ASN A O 1
ATOM 618 N N . ALA A 1 86 ? 11.007 20.855 -5.750 1.00 89.56 86 ALA A N 1
ATOM 619 C CA . ALA A 1 86 ? 10.335 20.970 -4.459 1.00 89.56 86 ALA A CA 1
ATOM 620 C C . ALA A 1 86 ? 8.810 20.767 -4.534 1.00 89.56 86 ALA A C 1
ATOM 622 O O . ALA A 1 86 ? 8.227 20.214 -3.601 1.00 89.56 86 ALA A O 1
ATOM 623 N N . ALA A 1 87 ? 8.157 21.160 -5.634 1.0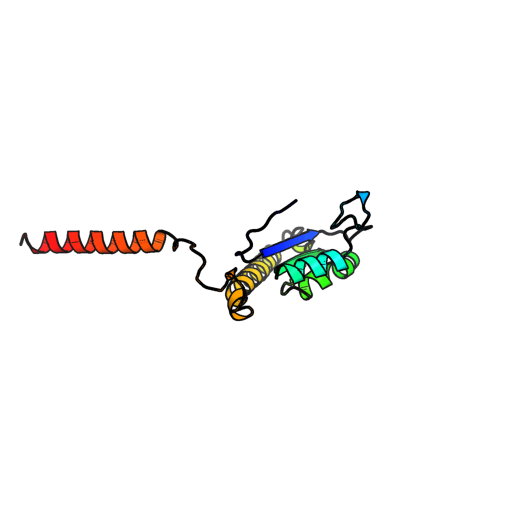0 89.69 87 ALA A N 1
ATOM 624 C CA . ALA A 1 87 ? 6.715 20.972 -5.796 1.00 89.69 87 ALA A CA 1
ATOM 625 C C . ALA A 1 87 ? 6.353 19.487 -5.945 1.00 89.69 87 ALA A C 1
ATOM 627 O O . ALA A 1 87 ? 5.390 19.026 -5.341 1.00 89.69 87 ALA A O 1
ATOM 628 N N . GLN A 1 88 ? 7.160 18.720 -6.682 1.00 88.06 88 GLN A N 1
ATOM 629 C CA . GLN A 1 88 ? 6.960 17.277 -6.849 1.00 88.06 88 GLN A CA 1
ATOM 630 C C . GLN A 1 88 ? 7.188 16.505 -5.543 1.00 88.06 88 GLN A C 1
ATOM 632 O O . GLN A 1 88 ? 6.401 15.623 -5.208 1.00 88.06 88 GLN A O 1
ATOM 637 N N . ILE A 1 89 ? 8.225 16.871 -4.782 1.00 89.00 89 ILE A N 1
ATOM 638 C CA . ILE A 1 89 ? 8.495 16.285 -3.460 1.00 89.00 89 ILE A CA 1
ATOM 639 C C . ILE A 1 89 ? 7.336 16.589 -2.503 1.00 89.00 89 ILE A C 1
ATOM 641 O O . ILE A 1 89 ? 6.829 15.692 -1.834 1.00 89.00 89 ILE A O 1
ATOM 645 N N . THR A 1 90 ? 6.884 17.846 -2.468 1.00 89.81 90 THR A N 1
ATOM 646 C CA . THR A 1 90 ? 5.767 18.271 -1.610 1.00 89.81 90 THR A CA 1
ATOM 647 C C . THR A 1 90 ? 4.478 17.542 -1.971 1.00 89.81 90 THR A C 1
ATOM 649 O O . THR A 1 90 ? 3.748 17.119 -1.074 1.00 89.81 90 THR A O 1
ATOM 652 N N . GLN A 1 91 ? 4.222 17.344 -3.266 1.00 86.56 91 GLN A N 1
ATOM 653 C CA . GLN A 1 91 ? 3.063 16.596 -3.737 1.00 86.56 91 GLN A CA 1
ATOM 654 C C . GLN A 1 91 ? 3.118 15.140 -3.263 1.00 86.56 91 GLN A C 1
ATOM 656 O O . GLN A 1 91 ? 2.169 14.677 -2.641 1.00 86.56 91 GLN A O 1
ATOM 661 N N . PHE A 1 92 ? 4.250 14.450 -3.457 1.00 89.88 92 PHE A N 1
ATOM 662 C CA . PHE A 1 92 ? 4.418 13.075 -2.976 1.00 89.88 92 PHE A CA 1
ATOM 663 C C . PHE A 1 92 ? 4.181 12.968 -1.468 1.00 89.88 92 PHE A C 1
ATOM 665 O O . PHE A 1 92 ? 3.422 12.111 -1.026 1.00 89.88 92 PHE A O 1
ATOM 672 N N . VAL A 1 93 ? 4.829 13.828 -0.674 1.00 91.44 93 VAL A N 1
ATOM 673 C CA . VAL A 1 93 ? 4.726 13.778 0.792 1.00 91.44 93 VAL A CA 1
ATOM 674 C C . VAL A 1 93 ? 3.286 14.013 1.233 1.00 91.44 93 VAL A C 1
ATOM 676 O O . VAL A 1 93 ? 2.802 13.294 2.105 1.00 91.44 93 VAL A O 1
ATOM 679 N N . THR A 1 94 ? 2.602 14.979 0.615 1.00 92.19 94 THR A N 1
ATOM 680 C CA . THR A 1 94 ? 1.191 15.269 0.891 1.00 92.19 94 THR A CA 1
ATOM 681 C C . THR A 1 94 ? 0.315 14.066 0.564 1.00 92.19 94 THR A C 1
ATOM 683 O O . THR A 1 94 ? -0.374 13.570 1.449 1.00 92.19 94 THR A O 1
ATOM 686 N N . ASP A 1 95 ? 0.387 13.547 -0.662 1.00 90.69 95 ASP A N 1
ATOM 687 C CA . ASP A 1 95 ? -0.469 12.446 -1.113 1.00 90.69 95 ASP A CA 1
ATOM 688 C C . ASP A 1 95 ? -0.237 11.177 -0.294 1.00 90.69 95 ASP A C 1
ATOM 690 O O . ASP A 1 95 ? -1.185 10.536 0.165 1.00 90.69 95 ASP A O 1
ATOM 694 N N . PHE A 1 96 ? 1.032 10.845 -0.052 1.00 92.81 96 PHE A N 1
ATOM 695 C CA . PHE A 1 96 ? 1.412 9.704 0.763 1.00 92.81 96 PHE A CA 1
ATOM 696 C C . PHE A 1 96 ? 0.886 9.856 2.192 1.00 92.81 96 PHE A C 1
ATOM 698 O O . PHE A 1 96 ? 0.176 8.978 2.682 1.00 92.81 96 PHE A O 1
ATOM 705 N N . ALA A 1 97 ? 1.171 10.977 2.862 1.00 91.56 97 ALA A N 1
ATOM 706 C CA . ALA A 1 97 ? 0.734 11.199 4.239 1.00 91.56 97 ALA A CA 1
ATOM 707 C C . ALA A 1 97 ? -0.797 11.216 4.366 1.00 91.56 97 ALA A C 1
ATOM 709 O O . ALA A 1 97 ? -1.337 10.598 5.287 1.00 91.56 97 ALA A O 1
ATOM 710 N N . SER A 1 98 ? -1.499 11.867 3.435 1.00 92.06 98 SER A N 1
ATOM 711 C CA . SER A 1 98 ? -2.962 11.902 3.394 1.00 92.06 98 SER A CA 1
ATOM 712 C C . SER A 1 98 ? -3.559 10.507 3.225 1.00 92.06 98 SER A C 1
ATOM 714 O O . SER A 1 98 ? -4.472 10.154 3.971 1.00 92.06 98 SER A O 1
ATOM 716 N N . ALA A 1 99 ? -3.018 9.686 2.320 1.00 91.88 99 ALA A N 1
ATOM 717 C CA . ALA A 1 99 ? -3.456 8.305 2.149 1.00 91.88 99 ALA A CA 1
ATOM 718 C C . ALA A 1 99 ? -3.233 7.477 3.425 1.00 91.88 99 ALA A C 1
ATOM 720 O O . ALA A 1 99 ? -4.175 6.865 3.925 1.00 91.88 99 ALA A O 1
ATOM 721 N N . LYS A 1 100 ? -2.028 7.517 4.016 1.00 89.69 100 LYS A N 1
ATOM 722 C CA . LYS A 1 100 ? -1.713 6.753 5.241 1.00 89.69 100 LYS A CA 1
ATOM 723 C C . LYS A 1 100 ? -2.589 7.150 6.425 1.00 89.69 100 LYS A C 1
ATOM 725 O O . LYS A 1 100 ? -3.020 6.288 7.198 1.00 89.69 100 LYS A O 1
ATOM 730 N N . LEU A 1 101 ? -2.835 8.449 6.584 1.00 88.81 101 LEU A N 1
ATOM 731 C CA . LEU A 1 101 ? -3.700 8.961 7.637 1.00 88.81 101 LEU A CA 1
ATOM 732 C C . LEU A 1 101 ? -5.135 8.478 7.427 1.00 88.81 101 LEU A C 1
ATOM 734 O O . LEU A 1 101 ? -5.731 7.933 8.354 1.00 88.81 101 LEU A O 1
ATOM 738 N N . GLN A 1 102 ? -5.663 8.628 6.210 1.00 87.75 102 GLN A N 1
ATOM 739 C CA . GLN A 1 102 ? -7.026 8.224 5.896 1.00 87.75 102 GLN A CA 1
ATOM 740 C C . GLN A 1 102 ? -7.225 6.722 6.096 1.00 87.75 102 GLN A C 1
ATOM 742 O O . GLN A 1 102 ? -8.175 6.336 6.766 1.00 87.75 102 GLN A O 1
ATOM 747 N N . GLU A 1 103 ? -6.311 5.889 5.592 1.00 88.56 103 GLU A N 1
ATOM 748 C CA . GLU A 1 103 ? -6.327 4.437 5.803 1.00 88.56 103 GLU A CA 1
ATOM 749 C C . GLU A 1 103 ? -6.402 4.082 7.290 1.00 88.56 103 GLU A C 1
ATOM 751 O O . GLU A 1 103 ? -7.198 3.239 7.689 1.00 88.56 103 GLU A O 1
ATOM 756 N N . THR A 1 104 ? -5.602 4.748 8.126 1.00 83.06 104 THR A N 1
ATOM 757 C CA . THR A 1 104 ? -5.572 4.485 9.571 1.00 83.06 104 THR A CA 1
ATOM 758 C C . THR A 1 104 ? -6.885 4.890 10.247 1.00 83.06 104 THR A C 1
ATOM 760 O O . THR A 1 104 ? -7.376 4.169 11.114 1.00 83.06 104 THR A O 1
ATOM 763 N N . LEU A 1 105 ? -7.473 6.024 9.852 1.00 85.25 105 LEU A N 1
ATOM 764 C CA . LEU A 1 105 ? -8.731 6.522 10.418 1.00 85.25 105 LEU A CA 1
ATOM 765 C C . LEU A 1 105 ? -9.942 5.678 9.998 1.00 85.25 105 LEU A C 1
ATOM 767 O O . LEU A 1 105 ? -10.845 5.453 10.804 1.00 85.25 105 LEU A O 1
ATOM 771 N N . THR A 1 106 ? -9.976 5.210 8.750 1.00 87.19 106 THR A N 1
ATOM 772 C CA . THR A 1 106 ? -11.118 4.460 8.211 1.00 87.19 106 THR A CA 1
ATOM 773 C C . THR A 1 106 ? -11.023 2.960 8.446 1.00 87.19 106 THR A C 1
ATOM 775 O O . THR A 1 106 ? -12.048 2.286 8.361 1.00 87.19 106 THR A O 1
ATOM 778 N N . PHE A 1 107 ? -9.846 2.424 8.789 1.00 87.94 107 PHE A N 1
ATOM 779 C CA . PHE A 1 107 ? -9.638 0.983 8.952 1.00 87.94 107 PHE A CA 1
ATOM 780 C C . PHE A 1 107 ? -10.698 0.331 9.848 1.00 87.94 107 PHE A C 1
ATOM 782 O O . PHE A 1 107 ? -11.360 -0.618 9.430 1.00 87.94 107 PHE A O 1
ATOM 789 N N . CYS A 1 108 ? -10.917 0.875 11.048 1.00 87.69 108 CYS A N 1
ATOM 790 C CA . CYS A 1 108 ? -11.896 0.332 11.991 1.00 87.69 108 CYS A CA 1
ATOM 791 C C . CYS A 1 108 ? -13.349 0.688 11.672 1.00 87.69 108 CYS A C 1
ATOM 793 O O . CYS A 1 108 ? -14.255 0.023 12.166 1.00 87.69 108 CYS A O 1
ATOM 795 N N . GLN A 1 109 ? -13.586 1.696 10.831 1.00 87.44 109 GLN A N 1
ATOM 796 C CA . GLN A 1 109 ? -14.927 1.974 10.312 1.00 87.44 109 GLN A CA 1
ATOM 797 C C . GLN A 1 109 ? -15.342 0.909 9.293 1.00 87.44 109 GLN A C 1
ATOM 799 O O . GLN A 1 109 ? -16.486 0.466 9.292 1.00 87.44 109 GLN A O 1
ATOM 804 N N . LEU A 1 110 ? -14.399 0.486 8.448 1.00 85.94 110 LEU A N 1
ATOM 805 C CA . LEU A 1 110 ? -14.622 -0.533 7.424 1.00 85.94 110 LEU A CA 1
ATOM 806 C C . LEU A 1 110 ? -14.569 -1.956 7.989 1.00 85.94 110 LEU A C 1
ATOM 808 O O . LEU A 1 110 ? -15.226 -2.846 7.458 1.00 85.94 110 LEU A O 1
ATOM 812 N N . ASN A 1 111 ? -13.828 -2.164 9.079 1.00 85.50 111 ASN A N 1
ATOM 813 C CA . ASN A 1 111 ? -13.624 -3.476 9.685 1.00 85.50 111 ASN A CA 1
ATOM 814 C C . ASN A 1 111 ? -14.014 -3.495 11.175 1.00 85.50 111 ASN A C 1
ATOM 816 O O . ASN A 1 111 ? -13.176 -3.783 12.035 1.00 85.50 111 ASN A O 1
ATOM 820 N N . PRO A 1 112 ? -15.280 -3.193 11.519 1.00 87.38 112 PRO A N 1
ATOM 821 C CA . PRO A 1 112 ? -15.679 -2.964 12.904 1.00 87.38 112 PRO A CA 1
ATOM 822 C C . PRO A 1 112 ? -15.503 -4.197 13.790 1.00 87.38 112 PRO A C 1
ATOM 824 O O . PRO A 1 112 ? -15.267 -4.051 14.982 1.00 87.38 112 PRO A O 1
ATOM 827 N N . THR A 1 113 ? -15.593 -5.409 13.237 1.00 88.56 113 THR A N 1
ATOM 828 C CA . THR A 1 113 ? -15.536 -6.673 13.989 1.00 88.56 113 THR A CA 1
ATOM 829 C C . THR A 1 113 ? -14.120 -7.178 14.262 1.00 88.56 113 THR A C 1
ATOM 831 O O . THR A 1 113 ? -13.971 -8.207 14.921 1.00 88.56 113 THR A O 1
ATOM 834 N N . LEU A 1 114 ? -13.079 -6.514 13.748 1.00 85.50 114 LEU A N 1
ATOM 835 C CA . LEU A 1 114 ? -11.705 -6.970 13.954 1.00 85.50 114 LEU A CA 1
ATOM 836 C C . LEU A 1 114 ? -11.227 -6.718 15.385 1.00 85.50 114 LEU A C 1
ATOM 838 O O . LEU A 1 114 ? -11.569 -5.679 15.953 1.00 85.50 114 LEU A O 1
ATOM 842 N N . PRO A 1 115 ? -10.402 -7.614 15.964 1.00 84.88 115 PRO A N 1
ATOM 843 C CA . PRO A 1 115 ? -9.903 -7.470 17.331 1.00 84.88 115 PRO A CA 1
ATOM 844 C C . PRO A 1 115 ? -9.302 -6.088 17.615 1.00 84.88 115 PRO A C 1
ATOM 846 O O . PRO A 1 115 ? -9.641 -5.466 18.621 1.00 84.88 115 PRO A O 1
ATOM 849 N N . GLU A 1 116 ? -8.499 -5.556 16.689 1.00 82.81 116 GLU A N 1
ATOM 850 C CA . GLU A 1 116 ? -7.860 -4.235 16.776 1.00 82.81 116 GLU A CA 1
ATOM 851 C C . GLU A 1 116 ? -8.838 -3.056 16.866 1.00 82.81 116 GLU A C 1
ATOM 853 O O . GLU A 1 116 ? -8.453 -1.984 17.333 1.00 82.81 116 GLU A O 1
ATOM 858 N N . CYS A 1 117 ? -10.104 -3.271 16.513 1.00 86.62 117 CYS A N 1
ATOM 859 C CA . CYS A 1 117 ? -11.161 -2.266 16.488 1.00 86.62 117 CYS A CA 1
ATOM 860 C C . CYS A 1 117 ? -12.180 -2.414 17.626 1.00 86.62 117 CYS A C 1
ATOM 862 O O . CYS A 1 117 ? -13.050 -1.562 17.789 1.00 86.62 117 CYS A O 1
ATOM 864 N N . GLN A 1 118 ? -12.074 -3.463 18.445 1.00 83.69 118 GLN A N 1
ATOM 865 C CA . GLN A 1 118 ? -13.109 -3.845 19.412 1.00 83.69 118 GLN A CA 1
ATOM 866 C C . GLN A 1 118 ? -13.019 -3.147 20.781 1.00 83.69 118 GLN A C 1
ATOM 868 O O . GLN A 1 118 ? -13.685 -3.577 21.718 1.00 83.69 118 GLN A O 1
ATOM 873 N N . GLY A 1 119 ? -12.232 -2.074 20.941 1.00 66.38 119 GLY A N 1
ATOM 874 C CA . GLY A 1 119 ? -12.202 -1.230 22.156 1.00 66.38 119 GLY A CA 1
ATOM 875 C C . GLY A 1 119 ? -11.718 -1.909 23.451 1.00 66.38 119 GLY A C 1
ATOM 876 O O . GLY A 1 119 ? -11.298 -1.231 24.380 1.00 66.38 119 GLY A O 1
ATOM 877 N N . ASN A 1 120 ? -11.672 -3.240 23.493 1.00 56.41 120 ASN A N 1
ATOM 878 C CA . ASN A 1 120 ? -11.179 -4.074 24.592 1.00 56.41 120 ASN A CA 1
ATOM 879 C C . ASN A 1 120 ? -9.644 -4.154 24.627 1.00 56.41 120 ASN A C 1
ATOM 881 O O . ASN A 1 120 ? -9.031 -5.010 25.269 1.00 56.41 120 ASN A O 1
ATOM 885 N N . ASN A 1 121 ? -9.016 -3.255 23.882 1.00 54.41 121 ASN A N 1
ATOM 886 C CA . ASN A 1 121 ? -7.593 -3.180 23.694 1.00 54.41 121 ASN A CA 1
ATOM 887 C C . ASN A 1 121 ? -7.153 -2.145 24.700 1.00 54.41 121 ASN A C 1
ATOM 889 O O . ASN A 1 121 ? -7.259 -0.956 24.419 1.00 54.41 121 ASN A O 1
ATOM 893 N N . ASN A 1 122 ? -6.706 -2.608 25.871 1.00 46.47 122 ASN A N 1
ATOM 894 C CA . ASN A 1 122 ? -5.975 -1.820 26.861 1.00 46.47 122 ASN A CA 1
ATOM 895 C C . ASN A 1 122 ? -4.723 -1.204 26.207 1.00 46.47 122 ASN A C 1
ATOM 897 O O . ASN A 1 122 ? -3.592 -1.614 26.459 1.00 46.47 122 ASN A O 1
ATOM 901 N N . VAL A 1 123 ? -4.911 -0.239 25.321 1.00 50.94 123 VAL A N 1
ATOM 902 C CA . VAL A 1 123 ? -3.972 0.830 25.074 1.00 50.94 123 VAL A CA 1
ATOM 903 C C . VAL A 1 123 ? -4.342 1.814 26.170 1.00 50.94 123 VAL A C 1
ATOM 905 O O . VAL A 1 123 ? -5.432 2.384 26.098 1.00 50.94 123 VAL A O 1
ATOM 908 N N . PRO A 1 124 ? -3.532 1.950 27.238 1.00 49.72 124 PRO A N 1
ATOM 909 C CA . PRO A 1 124 ? -3.732 3.043 28.172 1.00 49.72 124 PRO A CA 1
ATOM 910 C C . PRO A 1 124 ? -3.874 4.301 27.327 1.00 49.72 124 PRO A C 1
ATOM 912 O O . PRO A 1 124 ? -3.028 4.538 26.457 1.00 49.72 124 PRO A O 1
ATOM 915 N N . GLU A 1 125 ? -4.971 5.035 27.516 1.00 52.34 125 GLU A N 1
ATOM 916 C CA . GLU A 1 125 ? -5.169 6.318 26.850 1.00 52.34 125 GLU A CA 1
ATOM 917 C C . GLU A 1 125 ? -3.850 7.092 26.906 1.00 52.34 125 GLU A C 1
ATOM 919 O O . GLU A 1 125 ? -3.170 7.023 27.943 1.00 52.34 125 GLU A O 1
ATOM 924 N N . PRO A 1 126 ? -3.443 7.785 25.823 1.00 50.59 126 PRO A N 1
ATO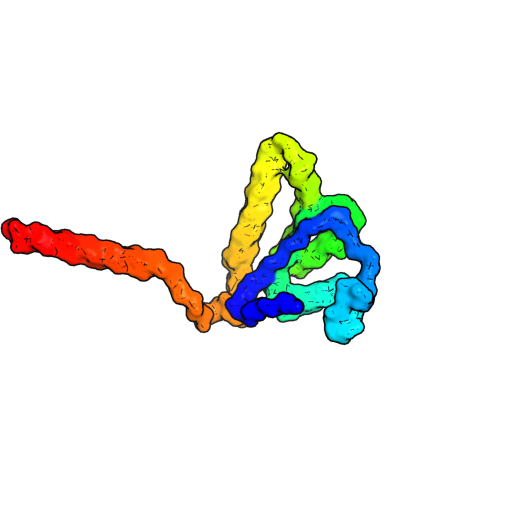M 925 C CA . PRO A 1 126 ? -2.205 8.544 25.830 1.00 50.59 126 PRO A CA 1
ATOM 926 C C . PRO A 1 126 ? -2.163 9.344 27.124 1.00 50.59 126 PRO A C 1
ATOM 928 O O . PRO A 1 126 ? -3.063 10.147 27.375 1.00 50.59 126 PRO A O 1
ATOM 931 N N . GLY A 1 127 ? -1.151 9.097 27.965 1.00 56.59 127 GLY A N 1
ATOM 932 C CA . GLY A 1 127 ? -1.070 9.673 29.312 1.00 56.59 127 GLY A CA 1
ATOM 933 C C . GLY A 1 127 ? -1.160 11.201 29.324 1.00 56.59 127 GLY A C 1
ATOM 934 O O . GLY A 1 127 ? -1.359 11.792 30.373 1.00 56.59 127 GLY A O 1
ATOM 935 N N . VAL A 1 128 ? -1.077 11.837 28.153 1.00 57.00 128 VAL A N 1
ATOM 936 C CA . VAL A 1 128 ? -1.443 13.225 27.877 1.00 57.00 128 VAL A CA 1
ATOM 937 C C . VAL A 1 128 ? -2.851 13.583 28.371 1.00 57.00 128 VAL A C 1
ATOM 939 O O . VAL A 1 128 ? -2.984 14.633 28.981 1.00 57.00 128 VAL A O 1
ATOM 942 N N . LEU A 1 129 ? -3.887 12.752 28.191 1.00 60.66 129 LEU A N 1
ATOM 943 C CA . LEU A 1 129 ? -5.233 13.051 28.715 1.00 60.66 129 LEU A CA 1
ATOM 944 C C . LEU A 1 129 ? -5.290 12.947 30.242 1.00 60.66 129 LEU A C 1
ATOM 946 O O . LEU A 1 129 ? -5.884 13.803 30.897 1.00 60.66 129 LEU A O 1
ATOM 950 N N . ALA A 1 130 ? -4.598 11.964 30.822 1.00 63.00 130 ALA A N 1
ATOM 951 C CA . ALA A 1 130 ? -4.453 11.851 32.270 1.00 63.00 130 ALA A CA 1
ATOM 952 C C . ALA A 1 130 ? -3.657 13.035 32.856 1.00 63.00 130 ALA A C 1
ATOM 954 O O . ALA A 1 130 ? -4.056 13.612 33.863 1.00 63.00 130 ALA A O 1
ATOM 955 N N . LEU A 1 131 ? -2.575 13.459 32.197 1.00 65.81 131 LEU A N 1
ATOM 956 C CA . LEU A 1 131 ? -1.767 14.626 32.564 1.00 65.81 131 LEU A CA 1
ATOM 957 C C . LEU A 1 131 ? -2.539 15.936 32.388 1.00 65.81 131 LEU A C 1
ATOM 959 O O . LEU A 1 131 ? -2.404 16.830 33.220 1.00 65.81 131 LEU A O 1
ATOM 963 N N . LEU A 1 132 ? -3.374 16.050 31.354 1.00 70.06 132 LEU A N 1
ATOM 964 C CA . LEU A 1 132 ? -4.256 17.196 31.152 1.00 70.06 132 LEU A CA 1
ATOM 965 C C . LEU A 1 132 ? -5.320 17.250 32.257 1.00 70.06 132 LEU A C 1
ATOM 967 O O . LEU A 1 132 ? -5.540 18.307 32.846 1.00 70.06 132 LEU A O 1
ATOM 971 N N . GLY A 1 133 ? -5.914 16.106 32.610 1.00 67.38 133 GLY A N 1
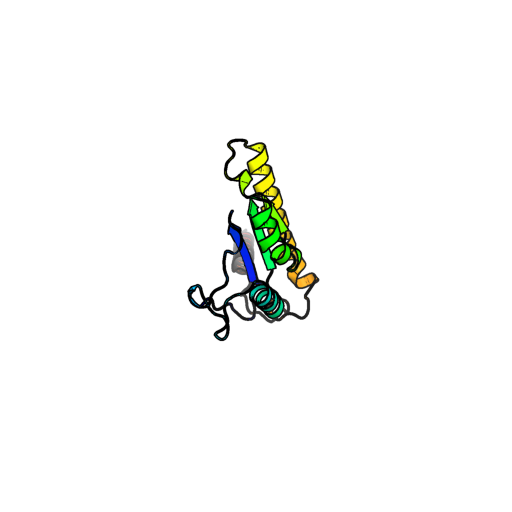ATOM 972 C CA . GLY A 1 133 ? -6.857 15.982 33.722 1.00 67.38 133 GLY A CA 1
ATOM 973 C C . GLY A 1 133 ? -6.233 16.348 35.073 1.00 67.38 133 GLY A C 1
ATOM 974 O O . GLY A 1 133 ? -6.797 17.148 35.822 1.00 67.38 133 GLY A O 1
ATOM 975 N N . ILE A 1 134 ? -5.031 15.841 35.360 1.00 73.12 134 ILE A N 1
ATOM 976 C CA . ILE A 1 134 ? -4.271 16.168 36.577 1.00 73.12 134 ILE A CA 1
ATOM 977 C C . ILE A 1 134 ? -3.854 17.646 36.586 1.00 73.12 134 ILE A C 1
ATOM 979 O O . ILE A 1 134 ? -3.969 18.311 37.616 1.00 73.12 134 ILE A O 1
ATOM 983 N N . GLY A 1 135 ? -3.423 18.191 35.447 1.00 71.19 135 GLY A N 1
ATOM 984 C CA . GLY A 1 135 ? -3.027 19.593 35.309 1.00 71.19 135 GLY A CA 1
ATOM 985 C C . GLY A 1 135 ? -4.185 20.561 35.560 1.00 71.19 135 GLY A C 1
ATOM 986 O O . GLY A 1 135 ? -4.032 21.528 36.307 1.00 71.19 135 GLY A O 1
ATOM 987 N N . ILE A 1 136 ? -5.370 20.278 35.011 1.00 75.50 136 ILE A N 1
ATOM 988 C CA . ILE A 1 136 ? -6.574 21.099 35.213 1.00 75.50 136 ILE A CA 1
ATOM 989 C C . ILE A 1 136 ? -7.075 20.988 36.660 1.00 75.50 136 ILE A C 1
ATOM 991 O O . ILE A 1 136 ? -7.409 22.005 37.276 1.00 75.50 136 ILE A O 1
ATOM 995 N N . ALA A 1 137 ? -7.076 19.783 37.239 1.00 75.75 137 ALA A N 1
ATOM 996 C CA . ALA A 1 137 ? -7.444 19.583 38.640 1.00 75.75 137 ALA A CA 1
ATOM 997 C C . ALA A 1 137 ? -6.482 20.316 39.594 1.00 75.75 137 ALA A C 1
ATOM 999 O O . ALA A 1 137 ? -6.926 21.017 40.507 1.00 75.75 137 ALA A O 1
ATOM 1000 N N . GLY A 1 138 ? -5.171 20.235 39.344 1.00 71.75 138 GLY A N 1
ATOM 1001 C CA . GLY A 1 138 ? -4.144 20.942 40.111 1.00 71.75 138 GLY A CA 1
ATOM 1002 C C . GLY A 1 138 ? -4.297 22.465 40.047 1.00 71.75 138 GLY A C 1
ATOM 1003 O O . GLY A 1 138 ? -4.265 23.138 41.080 1.00 71.75 138 GLY A O 1
ATOM 1004 N N . LEU A 1 139 ? -4.557 23.019 38.858 1.00 73.25 139 LEU A N 1
ATOM 1005 C CA . LEU A 1 139 ? -4.809 24.454 38.669 1.00 73.25 139 LEU A CA 1
ATOM 1006 C C . LEU A 1 139 ? -6.108 24.918 39.350 1.00 73.25 139 LEU A C 1
ATOM 1008 O O . LEU A 1 139 ? -6.145 26.006 39.930 1.00 73.25 139 LEU A O 1
ATOM 1012 N N . GLY A 1 140 ? -7.161 24.095 39.337 1.00 72.88 140 GLY A N 1
ATOM 1013 C CA . GLY A 1 140 ? -8.427 24.380 40.017 1.00 72.88 140 GLY A CA 1
ATOM 1014 C C . GLY A 1 140 ? -8.297 24.436 41.544 1.00 72.88 140 GLY A C 1
ATOM 1015 O O . GLY A 1 140 ? -8.849 25.336 42.184 1.00 72.88 140 GLY A O 1
ATOM 1016 N N . VAL A 1 141 ? -7.516 23.527 42.135 1.00 72.56 141 VAL A N 1
ATOM 1017 C CA . VAL A 1 141 ? -7.239 23.505 43.584 1.00 72.56 141 VAL A CA 1
ATOM 1018 C C . VAL A 1 141 ? -6.394 24.710 44.009 1.00 72.56 141 VAL A C 1
ATOM 1020 O O . VAL A 1 141 ? -6.685 25.337 45.032 1.00 72.56 141 VAL A O 1
ATOM 1023 N N . LEU A 1 142 ? -5.394 25.093 43.208 1.00 66.62 142 LEU A N 1
ATOM 1024 C CA . LEU A 1 142 ? -4.573 26.281 43.467 1.00 66.62 142 LEU A CA 1
ATOM 1025 C C . LEU A 1 142 ? -5.391 27.580 43.399 1.00 66.62 142 LEU A C 1
ATOM 1027 O O . LEU A 1 142 ? -5.198 28.472 44.226 1.00 66.62 142 LEU A O 1
ATOM 1031 N N . ARG A 1 143 ? -6.352 27.679 42.471 1.00 63.69 143 ARG A N 1
ATOM 1032 C CA . ARG A 1 143 ? -7.247 28.844 42.362 1.00 63.69 143 ARG A CA 1
ATOM 1033 C C . ARG A 1 143 ? -8.182 28.982 43.564 1.00 63.69 143 ARG A C 1
ATOM 1035 O O . ARG A 1 143 ? -8.355 30.092 44.060 1.00 63.69 143 ARG A O 1
ATOM 1042 N N . ARG A 1 144 ? -8.731 27.871 44.075 1.00 60.34 144 ARG A N 1
ATOM 1043 C CA . ARG A 1 144 ? -9.595 27.882 45.272 1.00 60.34 144 ARG A CA 1
ATOM 1044 C C . ARG A 1 144 ? -8.842 28.323 46.524 1.00 60.34 144 ARG A C 1
ATOM 1046 O O . ARG A 1 144 ? -9.356 29.143 47.271 1.00 60.34 144 ARG A O 1
ATOM 1053 N N . ARG A 1 145 ? -7.596 27.871 46.706 1.00 59.94 145 ARG A N 1
ATOM 1054 C CA . ARG A 1 145 ? -6.754 28.288 47.844 1.00 59.94 145 ARG A CA 1
ATOM 1055 C C . ARG A 1 145 ? -6.441 29.787 47.855 1.00 59.94 145 ARG A C 1
ATOM 1057 O O . ARG A 1 145 ? -6.254 30.347 48.928 1.00 59.94 145 ARG A O 1
ATOM 1064 N N . LYS A 1 146 ? -6.417 30.435 46.686 1.00 55.72 146 LYS A N 1
ATOM 1065 C CA . LYS A 1 146 ? -6.189 31.882 46.565 1.00 55.72 146 LYS A CA 1
ATOM 1066 C C . LYS A 1 146 ? -7.437 32.724 46.867 1.00 55.72 146 LYS A C 1
ATOM 1068 O O . LYS A 1 146 ? -7.292 33.862 47.283 1.00 55.72 146 LYS A O 1
ATOM 1073 N N . MET A 1 147 ? -8.640 32.173 46.680 1.00 56.44 147 MET A N 1
ATOM 1074 C CA . MET A 1 147 ? -9.908 32.863 46.972 1.00 56.44 147 MET A CA 1
ATOM 1075 C C . MET A 1 147 ? -10.332 32.771 48.446 1.00 56.44 147 MET A C 1
ATOM 1077 O O . MET A 1 147 ? -11.154 33.562 48.878 1.00 56.44 147 MET A O 1
ATOM 1081 N N . THR A 1 148 ? -9.781 31.833 49.224 1.00 52.81 148 THR A N 1
ATOM 1082 C CA . THR A 1 148 ? -10.056 31.706 50.672 1.00 52.81 148 THR A CA 1
ATOM 1083 C C . THR A 1 148 ? -9.104 32.541 51.549 1.00 52.81 148 THR A C 1
ATOM 1085 O O . THR A 1 148 ? -9.264 32.558 52.762 1.00 52.81 148 THR A O 1
ATOM 1088 N N . GLN A 1 149 ? -8.107 33.222 50.964 1.00 50.25 149 GLN A N 1
ATOM 1089 C CA . GLN A 1 149 ? -7.189 34.144 51.665 1.00 50.25 149 GLN A CA 1
ATOM 1090 C C . GLN A 1 149 ? -7.434 35.625 51.303 1.00 50.25 149 GLN A C 1
ATOM 1092 O O . GLN A 1 149 ? -6.497 36.422 51.315 1.00 50.25 149 GLN A O 1
ATOM 1097 N N . ALA A 1 150 ? -8.669 35.985 50.946 1.00 43.72 150 ALA A N 1
ATOM 1098 C CA . ALA A 1 150 ? -9.112 37.371 50.789 1.00 43.72 150 ALA A CA 1
ATOM 1099 C C . ALA A 1 150 ? -10.195 37.682 51.824 1.00 43.72 150 ALA A C 1
ATOM 1101 O O . ALA A 1 150 ? -11.036 36.782 52.054 1.00 43.72 150 ALA A O 1
#

pLDDT: mean 82.82, std 13.41, range [43.72, 96.56]

Foldseek 3Di:
DDDDDQQDAAEEEEEDADADDDQDVVVHDDVSGRCAPVNVLVVCVVSLHQYEYAYADPRRCVRCVCSNVVRQHHYHHNCLVVDPPPVSVVVRVVVVVVSVVVCVVCVCVVVVPRNNNPVPDPPPDPCVVVVVVVVVVVVVVVVVVVVVVD